Protein AF-A0A0F8Y6R5-F1 (afdb_monomer)

Organism: NCBI:txid412755

Foldseek 3Di:
DDDDDPPPPPPPPPCVVVVVVVVVVVVVVVVVVVVVVLVVQLVVLVVQLVPDDPVPVVSNVVSVVSNVVSVVVVD

Sequence (75 aa):
MIEYIPNQIHIPCDCSECVKNEAILDRLKKRIEETDKIIMQMNITINKISSTPCENEEERKSALLNYNSISKRLG

Solvent-accessible surface area (backbone atoms only — not comparable to full-atom values): 4535 Å² total; per-residue (Å²): 138,82,86,83,74,82,81,78,77,78,72,81,72,69,59,72,57,56,56,52,51,51,55,51,50,52,54,49,51,52,49,50,55,54,49,52,52,51,52,51,54,44,53,56,35,50,52,48,45,74,67,49,57,83,89,47,52,67,63,40,52,52,36,50,52,51,40,57,57,56,54,62,73,74,110

Mean predicted aligned error: 11.97 Å

pLDDT: mean 80.26, std 15.91, range [42.88, 95.0]

Structure (mmCIF, N/CA/C/O backbone):
data_AF-A0A0F8Y6R5-F1
#
_entry.id   AF-A0A0F8Y6R5-F1
#
loop_
_atom_site.group_PDB
_atom_site.id
_atom_site.type_symbol
_atom_site.label_atom_id
_atom_site.label_alt_id
_atom_site.label_comp_id
_atom_site.label_asym_id
_atom_site.label_entity_id
_atom_site.label_seq_id
_atom_site.pdbx_PDB_ins_code
_atom_site.Cartn_x
_atom_site.Cartn_y
_atom_site.Cartn_z
_atom_site.occupancy
_atom_site.B_iso_or_equiv
_atom_site.auth_seq_id
_atom_site.auth_comp_id
_atom_site.auth_asym_id
_atom_site.auth_atom_id
_atom_site.pdbx_PDB_model_num
ATOM 1 N N . MET A 1 1 ? 7.949 4.426 -68.146 1.00 47.75 1 MET A N 1
ATOM 2 C CA . MET A 1 1 ? 7.775 3.554 -66.966 1.00 47.75 1 MET A CA 1
ATOM 3 C C . MET A 1 1 ? 9.019 3.764 -66.117 1.00 47.75 1 MET A C 1
ATOM 5 O O . MET A 1 1 ? 10.097 3.473 -66.609 1.00 47.75 1 MET A O 1
ATOM 9 N N . ILE A 1 2 ? 8.906 4.426 -64.965 1.00 42.88 2 ILE A N 1
ATOM 10 C CA . ILE A 1 2 ? 10.035 4.651 -64.047 1.00 42.88 2 ILE A CA 1
ATOM 11 C C . ILE A 1 2 ? 9.802 3.689 -62.888 1.00 42.88 2 ILE A C 1
ATOM 13 O O . ILE A 1 2 ? 8.773 3.789 -62.221 1.00 42.88 2 ILE A O 1
ATOM 17 N N . GLU A 1 3 ? 10.697 2.720 -62.710 1.00 49.78 3 GLU A N 1
ATOM 18 C CA . GLU A 1 3 ? 10.654 1.806 -61.572 1.00 49.78 3 GLU A CA 1
ATOM 19 C C . GLU A 1 3 ? 10.906 2.602 -60.289 1.00 49.78 3 GLU A C 1
ATOM 21 O O . GLU A 1 3 ? 11.943 3.238 -60.106 1.00 49.78 3 GLU A O 1
ATOM 26 N N . TYR A 1 4 ? 9.897 2.611 -59.422 1.00 57.00 4 TYR A N 1
ATOM 27 C CA . TYR A 1 4 ? 9.966 3.180 -58.088 1.00 57.00 4 TYR A CA 1
ATOM 28 C C . TYR A 1 4 ? 10.895 2.303 -57.246 1.00 57.00 4 TYR A C 1
ATOM 30 O O . TYR A 1 4 ? 10.527 1.193 -56.869 1.00 57.00 4 TYR A O 1
ATOM 38 N N . ILE A 1 5 ? 12.105 2.784 -56.970 1.00 54.00 5 ILE A N 1
ATOM 39 C CA . ILE A 1 5 ? 13.015 2.151 -56.014 1.00 54.00 5 ILE A CA 1
ATOM 40 C C . ILE A 1 5 ? 12.646 2.695 -54.628 1.00 54.00 5 ILE A C 1
ATOM 42 O O . ILE A 1 5 ? 12.868 3.883 -54.377 1.00 54.00 5 ILE A O 1
ATOM 46 N N . PRO A 1 6 ? 12.081 1.890 -53.708 1.00 47.09 6 PRO A N 1
ATOM 47 C CA . PRO A 1 6 ? 11.893 2.342 -52.344 1.00 47.09 6 PRO A CA 1
ATOM 48 C C . PRO A 1 6 ? 13.271 2.457 -51.691 1.00 47.09 6 PRO A C 1
ATOM 50 O O . PRO A 1 6 ? 13.951 1.463 -51.441 1.00 47.09 6 PRO A O 1
ATOM 53 N N . ASN A 1 7 ? 13.678 3.692 -51.413 1.00 50.28 7 ASN A N 1
ATOM 54 C CA . ASN A 1 7 ? 14.818 3.990 -50.561 1.00 50.28 7 ASN A CA 1
ATOM 55 C C . ASN A 1 7 ? 14.479 3.475 -49.146 1.00 50.28 7 ASN A C 1
ATOM 57 O O . ASN A 1 7 ? 13.832 4.170 -48.364 1.00 50.28 7 ASN A O 1
ATOM 61 N N . GLN A 1 8 ? 14.849 2.231 -48.823 1.00 52.69 8 GLN A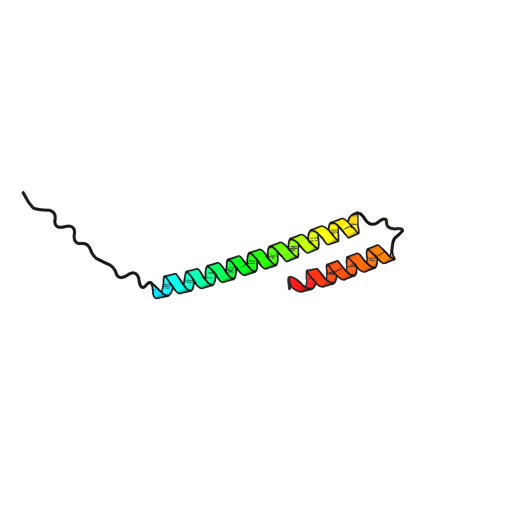 N 1
ATOM 62 C CA . GLN A 1 8 ? 14.796 1.722 -47.452 1.00 52.69 8 GLN A CA 1
ATOM 63 C C . GLN A 1 8 ? 15.934 2.377 -46.671 1.00 52.69 8 GLN A C 1
ATOM 65 O O . GLN A 1 8 ? 17.027 1.829 -46.545 1.00 52.69 8 GLN A O 1
ATOM 70 N N . ILE A 1 9 ? 15.685 3.586 -46.171 1.00 53.38 9 ILE A N 1
ATOM 71 C CA . ILE A 1 9 ? 16.544 4.190 -45.158 1.00 53.38 9 ILE A CA 1
ATOM 72 C C . ILE A 1 9 ? 16.356 3.344 -43.898 1.00 53.38 9 ILE A C 1
ATOM 74 O O . ILE A 1 9 ? 15.404 3.523 -43.141 1.00 53.38 9 ILE A O 1
ATOM 78 N N . HIS A 1 10 ? 17.249 2.377 -43.704 1.00 52.53 10 HIS A N 1
ATOM 79 C CA . HIS A 1 10 ? 17.393 1.680 -42.438 1.00 52.53 10 HIS A CA 1
ATOM 80 C C . HIS A 1 10 ? 18.037 2.677 -41.472 1.00 52.53 10 HIS A C 1
ATOM 82 O O . HIS A 1 10 ? 19.256 2.812 -41.428 1.00 52.53 10 HIS A O 1
ATOM 88 N N . ILE A 1 11 ? 17.213 3.460 -40.774 1.00 54.16 11 ILE A N 1
ATOM 89 C CA . ILE A 1 11 ? 17.676 4.271 -39.649 1.00 54.16 11 ILE A CA 1
ATOM 90 C C . ILE A 1 11 ? 17.989 3.264 -38.539 1.00 54.16 11 ILE A C 1
ATOM 92 O O . ILE A 1 11 ? 17.051 2.622 -38.059 1.00 54.16 11 ILE A O 1
ATOM 96 N N . PRO A 1 12 ? 19.259 3.057 -38.148 1.00 53.84 12 PRO A N 1
ATOM 97 C CA . PRO A 1 12 ? 19.555 2.223 -36.998 1.00 53.84 12 PRO A CA 1
ATOM 98 C C . PRO A 1 12 ? 18.929 2.906 -35.782 1.00 53.84 12 PRO A C 1
ATOM 100 O O . PRO A 1 12 ? 19.378 3.962 -35.341 1.00 53.84 12 PRO A O 1
ATOM 103 N N . CYS A 1 13 ? 17.831 2.341 -35.288 1.00 55.19 13 CYS A N 1
ATOM 104 C CA . CYS A 1 13 ? 17.308 2.710 -33.987 1.00 55.19 13 CYS A CA 1
ATOM 105 C C . CYS A 1 13 ? 18.345 2.211 -32.979 1.00 55.19 13 CYS A C 1
ATOM 107 O O . CYS A 1 13 ? 18.666 1.022 -32.963 1.00 55.19 13 CYS A O 1
ATOM 109 N N . ASP A 1 14 ? 18.947 3.122 -32.221 1.00 57.38 14 ASP A N 1
ATOM 110 C CA . ASP A 1 14 ? 19.960 2.800 -31.224 1.00 57.38 14 ASP A CA 1
ATOM 111 C C . ASP A 1 14 ? 19.278 2.034 -30.075 1.00 57.38 14 ASP A C 1
ATOM 113 O O . ASP A 1 14 ? 18.798 2.600 -29.092 1.00 57.38 14 ASP A O 1
ATOM 117 N N . CYS A 1 15 ? 19.150 0.711 -30.236 1.00 61.78 15 CYS A N 1
ATOM 118 C CA . CYS A 1 15 ? 18.406 -0.177 -29.336 1.00 61.78 15 CYS A CA 1
ATOM 119 C C . CYS A 1 15 ? 18.936 -0.166 -27.889 1.00 61.78 15 CYS A C 1
ATOM 121 O O . CYS A 1 15 ? 18.296 -0.713 -26.989 1.00 61.78 15 CYS A O 1
ATOM 123 N N . SER A 1 16 ? 20.095 0.451 -27.645 1.00 61.69 16 SER A N 1
ATOM 124 C CA . SER A 1 16 ? 20.688 0.600 -26.318 1.00 61.69 16 SER A CA 1
ATOM 125 C C . SER A 1 16 ? 19.849 1.482 -25.379 1.00 61.69 16 SER A C 1
ATOM 127 O O . SER A 1 16 ? 19.822 1.232 -24.170 1.00 61.69 16 SER A O 1
ATOM 129 N N . GLU A 1 17 ? 19.118 2.469 -25.908 1.00 60.78 17 GLU A N 1
ATOM 130 C CA . GLU A 1 17 ? 18.179 3.290 -25.131 1.00 60.78 17 GLU A CA 1
ATOM 131 C C . GLU A 1 17 ? 16.850 2.569 -24.881 1.00 60.78 17 GLU A C 1
ATOM 133 O O . GLU A 1 17 ? 16.292 2.673 -23.787 1.00 60.78 17 GLU A O 1
ATOM 138 N N . CYS A 1 18 ? 16.376 1.763 -25.839 1.00 62.12 18 CYS A N 1
ATOM 139 C CA . CYS A 1 18 ? 15.158 0.962 -25.684 1.00 62.12 18 CYS A CA 1
ATOM 140 C C . CYS A 1 18 ? 15.275 -0.035 -24.519 1.00 62.12 18 CYS A C 1
ATOM 142 O O . CYS A 1 18 ? 14.399 -0.069 -23.658 1.00 62.12 18 CYS A O 1
ATOM 144 N N . VAL A 1 19 ? 16.394 -0.762 -24.420 1.00 67.25 19 VAL A N 1
ATOM 145 C CA . VAL A 1 19 ? 16.639 -1.733 -23.332 1.00 67.25 19 VAL A CA 1
ATOM 146 C C . VAL A 1 19 ? 16.738 -1.045 -21.962 1.00 67.25 19 VAL A C 1
ATOM 148 O O . VAL A 1 19 ? 16.251 -1.564 -20.956 1.00 67.25 19 VAL A O 1
ATOM 151 N N . LYS A 1 20 ? 17.334 0.155 -21.900 1.00 74.06 20 LYS A N 1
ATOM 152 C CA . LYS A 1 20 ? 17.391 0.951 -20.660 1.00 74.06 20 LYS A CA 1
ATOM 153 C C . LYS A 1 20 ? 15.999 1.396 -20.216 1.00 74.06 20 LYS A C 1
ATOM 155 O O . LYS A 1 20 ? 15.694 1.325 -19.026 1.00 74.06 20 LYS A O 1
ATOM 160 N N . ASN A 1 21 ? 15.158 1.819 -21.157 1.00 80.12 21 ASN A N 1
ATOM 161 C CA . ASN A 1 21 ? 13.792 2.245 -20.866 1.00 80.12 21 ASN A CA 1
ATOM 162 C C . ASN A 1 21 ? 12.917 1.073 -20.403 1.00 80.12 21 ASN A C 1
ATOM 164 O O . ASN A 1 21 ? 12.169 1.233 -19.440 1.00 80.12 21 ASN A O 1
ATOM 168 N N . GLU A 1 22 ? 13.058 -0.113 -20.999 1.00 82.00 22 GLU A N 1
ATOM 169 C CA . GLU A 1 22 ? 12.369 -1.328 -20.539 1.00 82.00 22 GLU A CA 1
ATOM 170 C C . GLU A 1 22 ? 12.764 -1.707 -19.107 1.00 82.00 22 GLU A C 1
ATOM 172 O O . GLU A 1 22 ? 11.895 -1.922 -18.263 1.00 82.00 22 GLU A O 1
ATOM 177 N N . ALA A 1 23 ? 14.060 -1.674 -18.780 1.00 85.94 23 ALA A N 1
ATOM 178 C CA . ALA A 1 23 ? 14.527 -1.951 -17.421 1.00 85.94 23 ALA A CA 1
ATOM 179 C C . ALA A 1 23 ? 13.988 -0.939 -16.388 1.00 85.94 23 ALA A C 1
ATOM 181 O O . ALA A 1 23 ? 13.670 -1.303 -15.251 1.00 85.94 23 ALA A O 1
ATOM 182 N N . ILE A 1 24 ? 13.864 0.339 -16.770 1.00 89.00 24 ILE A N 1
ATOM 183 C CA . ILE A 1 24 ? 13.248 1.373 -15.926 1.00 89.00 24 ILE A CA 1
ATOM 184 C C . ILE A 1 24 ? 11.752 1.094 -15.745 1.00 89.00 24 ILE A C 1
ATOM 186 O O . ILE A 1 24 ? 11.261 1.159 -14.616 1.00 89.00 24 ILE A O 1
ATOM 190 N N . LEU A 1 25 ? 11.035 0.755 -16.821 1.00 90.88 25 LEU A N 1
ATOM 191 C CA . LEU A 1 25 ? 9.609 0.431 -16.772 1.00 90.88 25 LEU A CA 1
ATOM 192 C C . LEU A 1 25 ? 9.333 -0.782 -15.883 1.00 90.88 25 LEU A C 1
ATOM 194 O O . LEU A 1 25 ? 8.431 -0.723 -15.050 1.00 90.88 25 LEU A O 1
ATOM 198 N N . ASP A 1 26 ? 10.130 -1.841 -15.987 1.00 92.00 26 ASP A N 1
ATOM 199 C CA . ASP A 1 26 ? 9.984 -3.028 -15.142 1.00 92.00 26 ASP A CA 1
ATOM 200 C C . ASP A 1 26 ? 10.261 -2.719 -13.671 1.00 92.00 26 ASP A C 1
ATOM 202 O O . ASP A 1 26 ? 9.524 -3.155 -12.780 1.00 92.00 26 ASP A O 1
ATOM 206 N N . ARG A 1 27 ? 11.268 -1.883 -13.392 1.00 92.94 27 ARG A N 1
ATOM 207 C CA . ARG A 1 27 ? 11.530 -1.410 -12.028 1.00 92.94 27 ARG A CA 1
ATOM 208 C C . ARG A 1 27 ? 10.364 -0.587 -11.479 1.00 92.94 27 ARG A C 1
ATOM 210 O O . ARG A 1 27 ? 10.036 -0.723 -10.301 1.00 92.94 27 ARG A O 1
ATOM 217 N N . LEU A 1 28 ? 9.748 0.265 -12.298 1.00 92.94 28 LEU A N 1
ATOM 218 C CA . LEU A 1 28 ? 8.583 1.057 -11.903 1.00 92.94 28 LEU A CA 1
ATOM 219 C C . LEU A 1 28 ? 7.355 0.174 -11.665 1.00 92.94 28 LEU A C 1
ATOM 221 O O . LEU A 1 28 ? 6.722 0.320 -10.623 1.00 92.94 28 LEU A O 1
ATOM 225 N N . LYS A 1 29 ? 7.069 -0.784 -12.557 1.00 95.00 29 LYS A N 1
ATOM 226 C CA . LYS A 1 29 ? 5.991 -1.770 -12.375 1.00 95.00 29 LYS A CA 1
ATOM 227 C C . LYS A 1 29 ? 6.151 -2.531 -11.065 1.00 95.00 29 LYS A C 1
ATOM 229 O O . LYS A 1 29 ? 5.217 -2.575 -10.272 1.00 95.00 29 LYS A O 1
ATOM 234 N N . LYS A 1 30 ? 7.357 -3.035 -10.781 1.00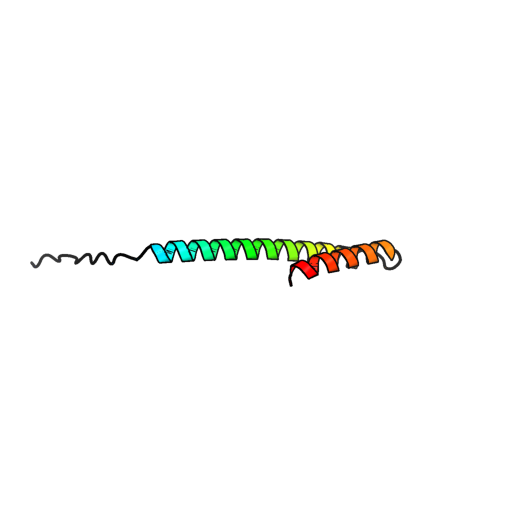 94.00 30 LYS A N 1
ATOM 235 C CA . LYS A 1 30 ? 7.638 -3.748 -9.529 1.00 94.00 30 LYS A CA 1
ATOM 236 C C . LYS A 1 30 ? 7.389 -2.877 -8.296 1.00 94.00 30 LYS A C 1
ATOM 238 O O . LYS A 1 30 ? 6.817 -3.348 -7.318 1.00 94.00 30 LYS A O 1
ATOM 243 N N . ARG A 1 31 ? 7.784 -1.600 -8.340 1.00 91.50 31 ARG A N 1
ATOM 244 C CA . ARG A 1 31 ? 7.511 -0.659 -7.243 1.00 91.50 31 ARG A CA 1
ATOM 245 C C . ARG A 1 31 ? 6.016 -0.415 -7.056 1.00 91.50 31 ARG A C 1
ATOM 247 O O . ARG A 1 31 ? 5.574 -0.388 -5.916 1.00 91.50 31 ARG A O 1
ATOM 254 N N . ILE A 1 32 ? 5.256 -0.269 -8.142 1.00 92.75 32 ILE A N 1
ATOM 255 C CA . ILE A 1 32 ? 3.795 -0.114 -8.084 1.00 92.75 32 ILE A CA 1
ATOM 256 C C . ILE A 1 32 ? 3.162 -1.348 -7.433 1.00 92.75 32 ILE A C 1
ATOM 258 O O . ILE A 1 32 ? 2.411 -1.201 -6.476 1.00 92.75 32 ILE A O 1
ATOM 262 N N . GLU A 1 33 ? 3.541 -2.556 -7.855 1.00 94.56 33 GLU A N 1
ATOM 263 C CA 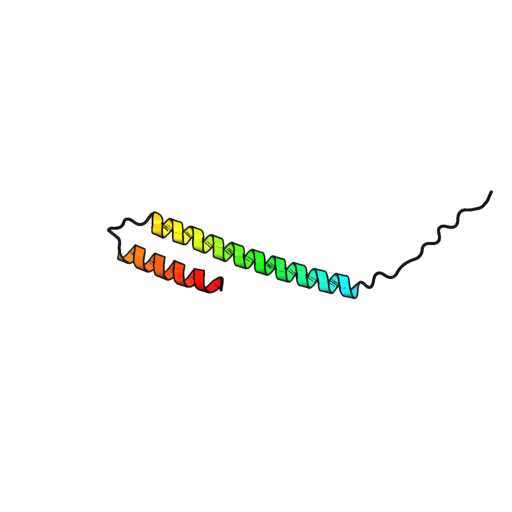. GLU A 1 33 ? 3.035 -3.799 -7.255 1.00 94.56 33 GLU A CA 1
ATOM 264 C C . GLU A 1 33 ? 3.368 -3.923 -5.759 1.00 94.56 33 GLU A C 1
ATOM 266 O O . GLU A 1 33 ? 2.565 -4.421 -4.966 1.00 94.56 33 GLU A O 1
ATOM 271 N N . GLU A 1 34 ? 4.566 -3.500 -5.351 1.00 92.00 34 GLU A N 1
ATOM 272 C CA . GLU A 1 34 ? 4.960 -3.464 -3.941 1.00 92.00 34 GLU A CA 1
ATOM 273 C C . GLU A 1 34 ? 4.123 -2.447 -3.151 1.00 92.00 34 GLU A C 1
ATOM 275 O O . GLU A 1 34 ? 3.660 -2.762 -2.052 1.00 92.00 34 GLU A O 1
ATOM 280 N N . THR A 1 35 ? 3.875 -1.263 -3.717 1.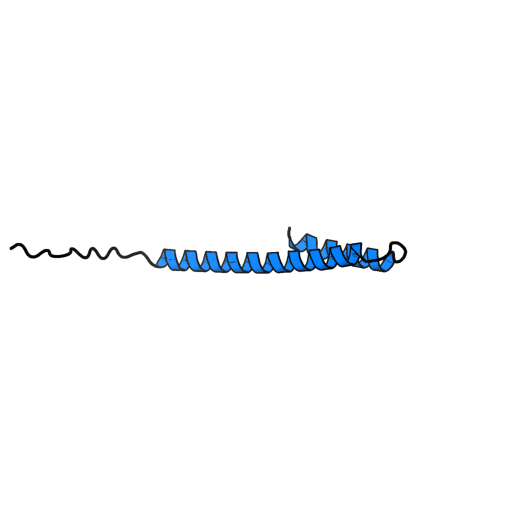00 91.19 35 THR A N 1
ATOM 281 C CA . THR A 1 35 ? 3.009 -0.239 -3.120 1.00 91.19 35 THR A CA 1
ATOM 282 C C . THR A 1 35 ? 1.559 -0.716 -3.004 1.00 91.19 35 THR A C 1
ATOM 284 O O . THR A 1 35 ? 0.971 -0.584 -1.930 1.00 91.19 35 THR A O 1
ATOM 287 N N . ASP A 1 36 ? 1.007 -1.353 -4.037 1.00 93.62 36 ASP A N 1
ATOM 288 C CA . ASP A 1 36 ? -0.357 -1.897 -4.028 1.00 93.62 36 ASP A CA 1
ATOM 289 C C . ASP A 1 36 ? -0.542 -2.945 -2.925 1.00 93.62 36 ASP A C 1
ATOM 291 O O . ASP A 1 36 ? -1.541 -2.936 -2.199 1.00 93.62 36 ASP A O 1
ATOM 295 N N . LYS A 1 37 ? 0.456 -3.815 -2.718 1.00 93.19 37 LYS A N 1
ATOM 296 C CA . LYS A 1 37 ? 0.444 -4.790 -1.615 1.00 93.19 37 LYS A CA 1
ATOM 297 C C . LYS A 1 37 ? 0.418 -4.110 -0.247 1.00 93.19 37 LYS A C 1
ATOM 299 O O . LYS A 1 37 ? -0.289 -4.580 0.645 1.00 93.19 37 LYS A O 1
ATOM 304 N N . ILE A 1 38 ? 1.165 -3.019 -0.069 1.00 92.31 38 ILE A N 1
ATOM 305 C CA . ILE A 1 38 ? 1.178 -2.257 1.190 1.00 92.31 38 ILE A CA 1
ATOM 306 C C . ILE A 1 38 ? -0.188 -1.604 1.432 1.00 92.31 38 ILE A C 1
ATOM 308 O O . ILE A 1 38 ? -0.739 -1.738 2.525 1.00 92.31 38 ILE A O 1
ATOM 312 N N . ILE A 1 39 ? -0.773 -0.972 0.411 1.00 91.38 39 ILE A N 1
ATOM 313 C CA . ILE A 1 39 ? -2.109 -0.359 0.495 1.00 91.38 39 ILE A CA 1
ATOM 314 C C . ILE A 1 39 ? -3.166 -1.415 0.838 1.00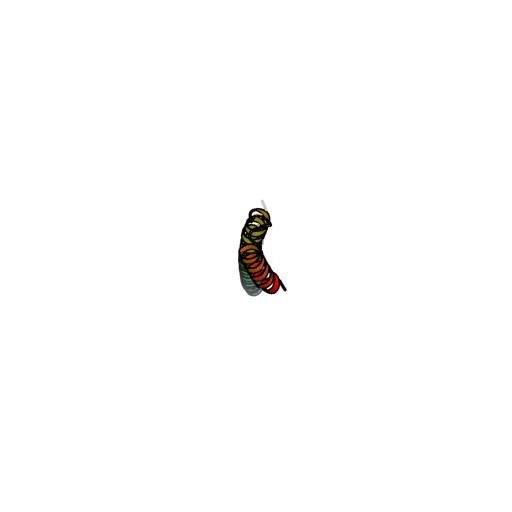 91.38 39 ILE A C 1
ATOM 316 O O . ILE A 1 39 ? -4.004 -1.198 1.715 1.00 91.38 39 ILE A O 1
ATOM 320 N N . MET A 1 40 ? -3.102 -2.592 0.213 1.00 94.88 40 MET A N 1
ATOM 321 C CA . MET A 1 40 ? -4.005 -3.700 0.522 1.00 94.88 40 MET A CA 1
ATOM 322 C C . MET A 1 40 ? -3.887 -4.137 1.992 1.00 94.88 40 MET A C 1
ATOM 324 O O . MET A 1 40 ? -4.904 -4.312 2.665 1.00 94.88 40 MET A O 1
ATOM 328 N N . GLN A 1 41 ? -2.666 -4.261 2.524 1.00 92.88 41 GLN A N 1
ATOM 329 C CA . GLN A 1 41 ? -2.440 -4.575 3.942 1.00 92.88 41 GLN A CA 1
ATOM 330 C C . GLN A 1 41 ? -2.977 -3.482 4.878 1.00 92.88 41 GLN A C 1
ATOM 332 O O . GLN A 1 41 ? -3.555 -3.802 5.924 1.00 92.88 41 GLN A O 1
ATOM 337 N N . MET A 1 42 ? -2.843 -2.204 4.505 1.00 91.94 42 MET A N 1
ATOM 338 C CA . MET A 1 42 ? -3.446 -1.099 5.257 1.00 91.94 42 MET A CA 1
ATOM 339 C C . MET A 1 42 ? -4.967 -1.206 5.280 1.00 91.94 42 MET A C 1
ATOM 341 O O . MET A 1 42 ? -5.544 -1.143 6.360 1.00 91.94 42 MET A O 1
ATOM 345 N N . ASN A 1 43 ? -5.608 -1.441 4.133 1.00 92.62 43 ASN A N 1
ATOM 346 C CA . ASN A 1 43 ? -7.066 -1.566 4.045 1.00 92.62 43 ASN A CA 1
ATOM 347 C C . ASN A 1 43 ? -7.604 -2.710 4.911 1.00 92.62 43 ASN A C 1
ATOM 349 O O . ASN A 1 43 ? -8.571 -2.523 5.647 1.00 92.62 43 ASN A O 1
ATOM 353 N N . ILE A 1 44 ? -6.949 -3.876 4.888 1.00 93.25 44 ILE A N 1
ATOM 354 C CA . ILE A 1 44 ? -7.309 -5.005 5.761 1.00 93.25 44 ILE A CA 1
ATOM 355 C C . ILE A 1 44 ? -7.211 -4.596 7.237 1.00 93.25 44 ILE A C 1
ATOM 357 O O . ILE A 1 44 ? -8.094 -4.911 8.034 1.00 93.25 44 ILE A O 1
ATOM 361 N N . THR A 1 45 ? -6.155 -3.868 7.601 1.00 90.94 45 THR A N 1
ATOM 362 C CA . THR A 1 45 ? -5.918 -3.453 8.988 1.00 90.94 45 THR A CA 1
ATOM 363 C C . THR A 1 45 ? -6.913 -2.385 9.444 1.00 90.94 45 THR A C 1
ATOM 365 O O . THR A 1 45 ? -7.436 -2.491 10.550 1.00 90.94 45 THR A O 1
ATOM 368 N N . ILE A 1 46 ? -7.235 -1.405 8.593 1.00 91.19 46 ILE A N 1
ATOM 369 C CA . ILE A 1 46 ? -8.277 -0.400 8.855 1.00 91.19 46 ILE A CA 1
ATOM 370 C C . ILE A 1 46 ? -9.620 -1.094 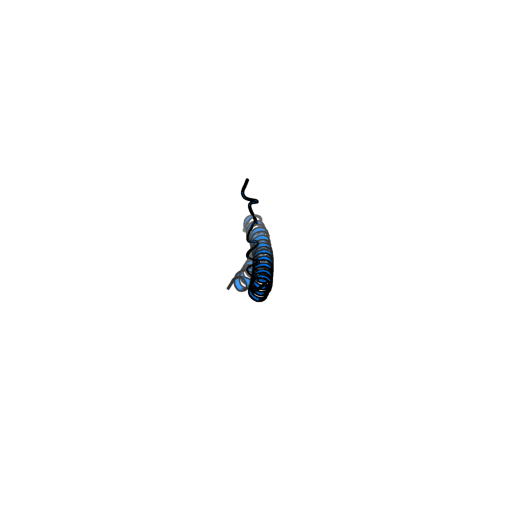9.069 1.00 91.19 46 ILE A C 1
ATOM 372 O O . ILE A 1 46 ? -10.267 -0.851 10.082 1.00 91.19 46 ILE A O 1
ATOM 376 N N . ASN A 1 47 ? -10.000 -2.013 8.178 1.00 91.19 47 ASN A N 1
ATOM 377 C CA . ASN A 1 47 ? -11.245 -2.766 8.316 1.00 91.19 47 ASN A CA 1
ATOM 378 C C . ASN A 1 47 ? -11.282 -3.555 9.624 1.00 91.19 47 ASN A C 1
ATOM 380 O O . ASN A 1 47 ? -12.304 -3.549 10.307 1.00 91.19 47 ASN A O 1
ATOM 384 N N . LYS A 1 48 ? -10.157 -4.172 10.014 1.00 89.31 48 LYS A N 1
ATOM 385 C CA . LYS A 1 48 ? -10.046 -4.847 11.307 1.00 89.31 48 LYS A CA 1
ATOM 386 C C . LYS A 1 48 ? -10.310 -3.869 12.455 1.00 89.31 48 LYS A C 1
ATOM 388 O O . LYS A 1 48 ? -11.213 -4.132 13.238 1.00 89.31 48 LYS A O 1
ATOM 393 N N . ILE A 1 49 ? -9.626 -2.720 12.493 1.00 89.25 49 ILE A N 1
ATOM 394 C CA . ILE A 1 49 ? -9.823 -1.673 13.516 1.00 89.25 49 ILE A CA 1
ATOM 395 C C . ILE A 1 49 ? -11.285 -1.207 13.571 1.00 89.25 49 ILE A C 1
ATOM 397 O O . ILE A 1 49 ? -11.835 -1.067 14.660 1.00 89.25 49 ILE A O 1
ATOM 401 N N . SER A 1 50 ? -11.909 -0.968 12.415 1.00 88.31 50 SER A N 1
ATOM 402 C CA . SER A 1 50 ? -13.303 -0.523 12.313 1.00 88.31 50 SER A CA 1
ATOM 403 C C . SER A 1 50 ? -14.306 -1.587 12.760 1.00 88.31 50 SER A C 1
ATOM 405 O O . SER A 1 50 ? -15.372 -1.237 13.257 1.00 88.31 50 SER A O 1
ATOM 407 N N . SER A 1 51 ? -13.975 -2.869 12.584 1.00 89.19 51 SER A N 1
ATOM 408 C CA . SER A 1 51 ? -14.814 -3.998 12.999 1.00 89.19 51 SER A CA 1
ATOM 409 C C . SER A 1 51 ? -14.623 -4.407 14.464 1.00 89.19 51 SER A C 1
ATOM 411 O O . SER A 1 51 ? -15.490 -5.076 15.021 1.00 89.19 51 SER A O 1
ATOM 413 N N . THR A 1 52 ? -13.510 -4.020 15.098 1.00 87.38 52 THR A N 1
ATOM 414 C CA . THR A 1 52 ? -13.237 -4.332 16.505 1.00 87.38 52 THR A CA 1
ATOM 415 C C . THR A 1 52 ? -14.123 -3.473 17.422 1.00 87.38 52 THR A C 1
ATOM 417 O O . THR A 1 52 ? -14.041 -2.241 17.365 1.00 87.38 52 THR A O 1
ATOM 420 N N . PRO A 1 53 ? -14.946 -4.083 18.300 1.00 85.88 53 PRO A N 1
ATOM 421 C CA . PRO A 1 53 ? -15.762 -3.351 19.268 1.00 85.88 53 PRO A CA 1
ATOM 4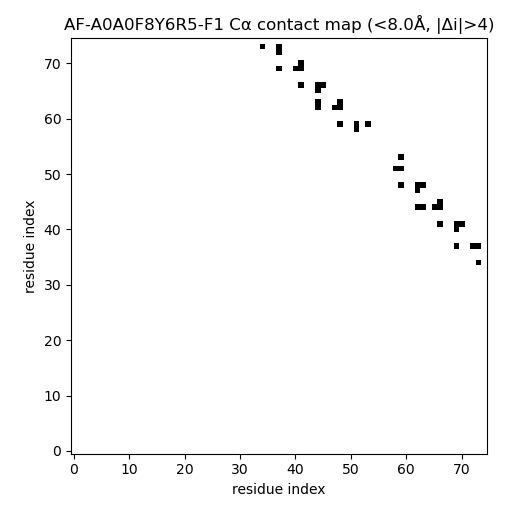22 C C . PRO A 1 53 ? -14.908 -2.453 20.171 1.00 85.88 53 PRO A C 1
ATOM 424 O O . PRO A 1 53 ? -13.791 -2.817 20.537 1.00 85.88 53 PRO A O 1
ATOM 427 N N . CYS A 1 54 ? -15.435 -1.293 20.578 1.00 77.31 54 CYS A N 1
ATOM 428 C CA . CYS A 1 54 ? -14.716 -0.356 21.456 1.00 77.31 54 CYS A CA 1
ATOM 429 C C . CYS A 1 54 ? -14.288 -0.972 22.797 1.00 77.31 54 CYS A C 1
ATOM 431 O O . CYS A 1 54 ? -13.276 -0.560 23.349 1.00 77.31 54 CYS A O 1
ATOM 433 N N . GLU A 1 55 ? -15.036 -1.958 23.289 1.00 85.12 55 GLU A N 1
ATOM 434 C CA . GLU A 1 55 ? -14.778 -2.666 24.548 1.00 85.12 55 GLU A CA 1
ATOM 435 C C . GLU A 1 55 ? -13.511 -3.535 24.484 1.00 85.12 55 GLU A C 1
ATOM 437 O O . GLU A 1 55 ? -12.902 -3.819 25.513 1.00 85.12 55 GLU A O 1
ATOM 442 N N . ASN A 1 56 ? -13.062 -3.905 23.276 1.00 88.94 56 ASN A N 1
ATOM 443 C CA . ASN A 1 56 ? -11.863 -4.710 23.061 1.00 88.94 56 ASN A CA 1
ATOM 444 C C . ASN A 1 56 ? -10.631 -3.813 22.824 1.00 88.94 56 ASN A C 1
ATOM 446 O O . ASN A 1 56 ? -10.013 -3.810 21.753 1.00 88.94 56 ASN A O 1
ATOM 450 N N . GLU A 1 57 ? -10.285 -3.000 23.829 1.00 86.00 57 GLU A N 1
ATOM 451 C CA . GLU A 1 57 ? -9.217 -1.993 23.730 1.00 86.00 57 GLU A CA 1
ATOM 452 C C . GLU A 1 57 ? -7.850 -2.579 23.355 1.00 86.00 57 GLU A C 1
ATOM 454 O O . GLU A 1 57 ? -7.079 -1.944 22.634 1.00 86.00 57 GLU A O 1
ATOM 459 N N . GLU A 1 58 ? -7.525 -3.774 23.847 1.00 89.31 58 GLU A N 1
ATOM 460 C CA . GLU A 1 58 ? -6.227 -4.411 23.619 1.00 89.31 58 GLU A CA 1
ATOM 461 C C . GLU A 1 58 ? -6.063 -4.857 22.160 1.00 89.31 58 GLU A C 1
ATOM 463 O O . GLU A 1 58 ? -5.043 -4.576 21.521 1.00 89.31 58 GLU A O 1
ATOM 468 N N . GLU A 1 59 ? -7.112 -5.448 21.584 1.00 88.50 59 GLU A N 1
ATOM 469 C CA . GLU A 1 59 ? -7.138 -5.818 20.170 1.00 88.50 59 GLU A CA 1
ATOM 470 C C . GLU A 1 59 ? -7.070 -4.575 19.273 1.00 88.50 59 GLU A C 1
ATOM 472 O O . GLU A 1 59 ? -6.325 -4.548 18.286 1.00 88.50 59 GLU A O 1
ATOM 477 N N . ARG A 1 60 ? -7.767 -3.502 19.663 1.00 87.56 60 ARG A N 1
ATOM 478 C CA . ARG A 1 60 ? -7.737 -2.223 18.948 1.00 87.56 60 ARG A CA 1
ATOM 479 C C . ARG A 1 60 ? -6.357 -1.560 19.007 1.00 87.56 60 ARG A C 1
ATOM 481 O O . ARG A 1 60 ? -5.879 -1.080 17.979 1.00 87.56 60 ARG A O 1
ATOM 488 N N . LYS A 1 61 ? -5.678 -1.578 20.164 1.00 90.06 61 LYS A N 1
ATOM 489 C CA . LYS A 1 61 ? -4.289 -1.094 20.319 1.00 90.06 61 LYS A CA 1
ATOM 490 C C . LYS A 1 61 ? -3.322 -1.891 19.443 1.00 90.06 61 LYS A C 1
ATOM 492 O O . LYS A 1 61 ? -2.508 -1.292 18.744 1.00 90.06 61 LYS A O 1
ATOM 497 N N . SER A 1 62 ? -3.443 -3.218 19.425 1.00 89.00 62 SER A N 1
ATOM 498 C CA . SER A 1 62 ? -2.610 -4.088 18.585 1.00 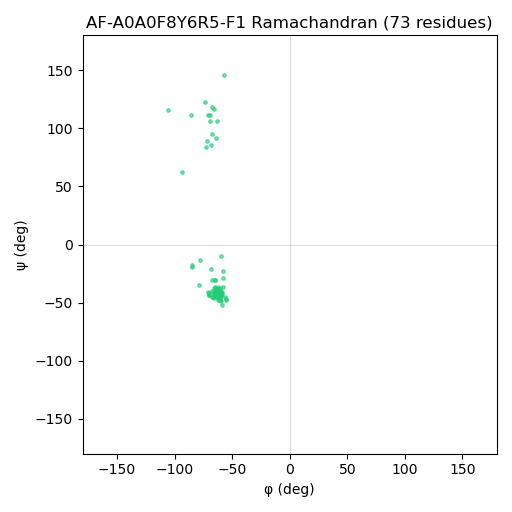89.00 62 SER A CA 1
ATOM 499 C C . SER A 1 62 ? -2.817 -3.823 17.087 1.00 89.00 62 SER A C 1
ATOM 501 O O . SER A 1 62 ? -1.853 -3.657 16.335 1.00 89.00 62 SER A O 1
ATOM 503 N N . ALA A 1 63 ? -4.071 -3.674 16.647 1.00 88.44 63 ALA A N 1
ATOM 504 C CA . ALA A 1 63 ? -4.389 -3.355 15.257 1.00 88.44 63 ALA A CA 1
ATOM 505 C C . ALA A 1 63 ? -3.890 -1.954 14.842 1.00 88.44 63 ALA A C 1
ATOM 507 O O . ALA A 1 63 ? -3.362 -1.794 13.741 1.00 88.44 63 ALA A O 1
ATOM 508 N N . LEU A 1 64 ? -3.965 -0.960 15.736 1.00 90.69 64 LEU A N 1
ATOM 509 C CA . LEU A 1 64 ? -3.391 0.377 15.522 1.00 90.69 64 LEU A CA 1
ATOM 510 C C . LEU A 1 64 ? -1.857 0.358 15.436 1.00 90.69 64 LEU A C 1
ATOM 512 O O . LEU A 1 64 ? -1.279 1.047 14.594 1.00 9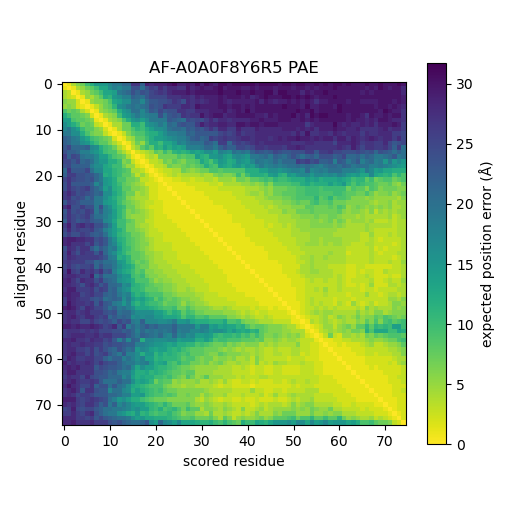0.69 64 LEU A O 1
ATOM 516 N N . LEU A 1 65 ? -1.183 -0.441 16.269 1.00 92.44 65 LEU A N 1
ATOM 517 C CA . LEU A 1 65 ? 0.270 -0.630 16.184 1.00 92.44 65 LEU A CA 1
ATOM 518 C C . LEU A 1 65 ? 0.672 -1.255 14.843 1.00 92.44 65 LEU A C 1
ATOM 520 O O . LEU A 1 65 ? 1.628 -0.793 14.217 1.00 92.44 65 LEU A O 1
ATOM 524 N N . ASN A 1 66 ? -0.086 -2.250 14.373 1.00 92.19 66 ASN A N 1
ATOM 525 C CA . ASN A 1 66 ? 0.130 -2.856 13.062 1.00 92.19 66 ASN A CA 1
ATOM 526 C C . ASN A 1 66 ? -0.070 -1.834 11.929 1.00 92.19 66 ASN A C 1
ATOM 528 O O . ASN A 1 66 ? 0.797 -1.693 11.069 1.00 92.19 66 ASN A O 1
ATOM 532 N N . TYR A 1 67 ? -1.147 -1.042 11.976 1.00 92.06 67 TYR A N 1
ATOM 533 C CA . TYR A 1 67 ? -1.387 0.034 11.009 1.00 92.06 67 TYR A CA 1
ATOM 534 C C . TYR A 1 67 ? -0.209 1.016 10.939 1.00 92.06 67 TYR A C 1
ATOM 536 O O . TYR A 1 67 ? 0.288 1.302 9.851 1.00 92.06 67 TYR A O 1
ATOM 544 N N . ASN A 1 68 ? 0.294 1.467 12.092 1.00 89.56 68 ASN A N 1
ATOM 545 C CA . ASN A 1 68 ? 1.444 2.373 12.170 1.00 89.56 68 ASN A CA 1
ATOM 546 C C . ASN A 1 68 ? 2.749 1.742 11.663 1.00 89.56 68 ASN A C 1
ATOM 548 O O . ASN A 1 68 ? 3.629 2.443 11.166 1.00 89.56 68 ASN A O 1
ATOM 552 N N . SER A 1 69 ? 2.911 0.426 11.806 1.00 92.38 69 SER A N 1
ATOM 553 C CA . SER A 1 69 ? 4.059 -0.288 11.242 1.00 92.38 69 SER A CA 1
ATOM 554 C C . SER A 1 69 ? 3.980 -0.353 9.716 1.00 92.38 69 SER A C 1
ATOM 556 O O . SER A 1 69 ? 4.987 -0.128 9.044 1.00 92.38 69 SER A O 1
ATOM 558 N N . ILE A 1 70 ? 2.789 -0.605 9.168 1.00 89.94 70 ILE A N 1
ATOM 559 C CA . ILE A 1 70 ? 2.565 -0.665 7.722 1.00 89.94 70 ILE A CA 1
ATOM 560 C C . ILE A 1 70 ? 2.687 0.733 7.097 1.00 89.94 70 ILE A C 1
ATOM 562 O O . ILE A 1 70 ? 3.365 0.870 6.083 1.00 89.94 70 ILE A O 1
ATOM 566 N N . SER A 1 71 ? 2.112 1.775 7.709 1.00 86.81 71 SER A N 1
ATOM 567 C CA . SER A 1 71 ? 2.148 3.144 7.171 1.00 86.81 71 SER A CA 1
ATOM 568 C C . SER A 1 71 ? 3.573 3.690 7.035 1.00 86.81 71 SER A C 1
ATOM 570 O O . SER A 1 71 ? 3.895 4.298 6.019 1.00 86.81 71 SER A O 1
ATOM 572 N N . LYS A 1 72 ? 4.474 3.371 7.977 1.00 89.19 72 LYS A N 1
ATOM 573 C CA . LYS A 1 72 ? 5.911 3.705 7.886 1.00 89.19 72 LYS A CA 1
ATOM 574 C C . LYS A 1 72 ? 6.603 3.134 6.646 1.00 89.19 72 LYS A C 1
ATOM 576 O O . LYS A 1 72 ? 7.643 3.645 6.248 1.00 89.19 72 LYS A O 1
ATOM 581 N N . ARG A 1 73 ? 6.068 2.066 6.043 1.00 85.06 73 ARG A N 1
ATOM 582 C CA . ARG A 1 73 ? 6.629 1.465 4.821 1.00 85.06 73 ARG A CA 1
ATOM 583 C C . ARG A 1 73 ? 6.270 2.253 3.558 1.00 85.06 73 ARG A C 1
ATOM 585 O O . ARG A 1 73 ? 6.879 1.987 2.527 1.00 85.06 73 ARG A O 1
ATOM 592 N N . LEU A 1 74 ? 5.314 3.186 3.626 1.00 76.56 74 LEU A N 1
ATOM 593 C CA . LEU A 1 74 ? 4.968 4.074 2.510 1.00 76.56 74 LEU A CA 1
ATOM 594 C C . LEU A 1 74 ? 5.851 5.331 2.423 1.00 76.56 74 LEU A C 1
ATOM 596 O O . LEU A 1 74 ? 5.934 5.898 1.336 1.00 76.56 74 LEU A O 1
ATOM 600 N N . GLY A 1 75 ? 6.562 5.700 3.497 1.00 61.47 75 GLY A N 1
ATOM 601 C CA . GLY A 1 75 ? 7.387 6.914 3.568 1.00 61.47 75 GLY A CA 1
ATOM 602 C C . GLY A 1 75 ? 6.691 8.038 4.312 1.00 61.47 75 GLY A C 1
ATOM 603 O O . GLY A 1 75 ? 5.763 8.635 3.728 1.00 61.47 75 GLY A O 1
#

Radius of gyration: 26.68 Å; Cα contacts (8 Å, |Δi|>4): 20; chains: 1; bounding box: 36×13×92 Å

Secondary structure (DSSP, 8-state):
--------------HHHHHHHHHHHHHHHHHHHHHHHHHHHHHHHHHHHHHS-TT-HHHHHHHHHHHHHHHTTT-

Nearest PDB structures (foldseek):
  4abm-assembly2_C  TM=8.002E-01  e=3.786E+00  Homo sapiens
  4ckg-assembly1_A  TM=9.462E-01  e=7.009E+00  Homo sapiens
  4czz-assembly1_A  TM=7.179E-01  e=9.216E+00  Homo sapiens